Protein AF-A0A2E9ZK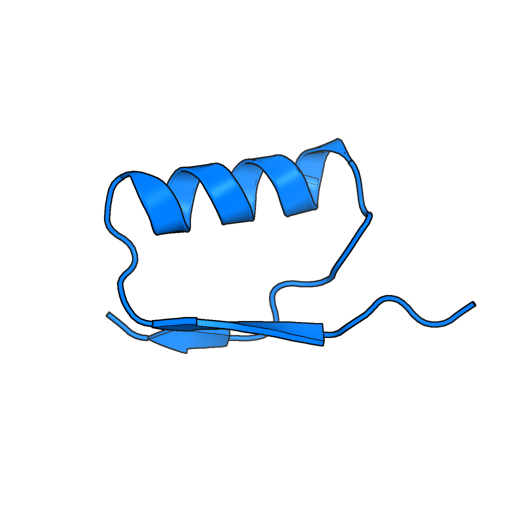49-F1 (afdb_monomer_lite)

Radius of gyration: 9.48 Å; chains: 1; bounding box: 30×10×20 Å

Secondary structure (DSSP, 8-state):
-PPPEEEEE--SHHHHHHHHHHHHH-SSEEEEEE-

Foldseek 3Di:
DDAAEDEAEDCPPVVVVVVVCCVPVVNHHHPYYHD

Structure (mmCIF, N/CA/C/O backbone):
data_AF-A0A2E9ZK49-F1
#
_entry.id   AF-A0A2E9ZK49-F1
#
loop_
_atom_site.group_PDB
_atom_site.id
_atom_site.type_symbol
_atom_site.label_atom_id
_atom_site.label_alt_id
_atom_site.label_comp_id
_atom_site.label_asym_id
_atom_site.label_entity_id
_atom_site.label_seq_id
_atom_site.pdbx_PDB_ins_code
_atom_site.Cartn_x
_atom_site.Cartn_y
_atom_site.Cartn_z
_atom_site.occupancy
_atom_site.B_iso_or_equiv
_atom_site.auth_seq_id
_atom_site.auth_comp_id
_atom_site.auth_asym_id
_atom_site.auth_atom_id
_atom_site.pdbx_PDB_model_num
ATOM 1 N N . MET A 1 1 ? -21.522 -0.660 2.382 1.00 72.00 1 MET A N 1
ATOM 2 C CA . MET A 1 1 ? -20.817 0.192 1.393 1.00 72.00 1 MET A CA 1
ATOM 3 C C . MET A 1 1 ? -19.655 -0.595 0.803 1.00 72.00 1 MET A C 1
ATOM 5 O O . MET A 1 1 ? -19.076 -1.397 1.523 1.00 72.00 1 MET A O 1
ATOM 9 N N . ARG A 1 2 ? -19.342 -0.419 -0.486 1.00 86.06 2 ARG A N 1
ATOM 10 C CA . ARG A 1 2 ? -18.210 -1.093 -1.145 1.00 86.06 2 ARG A CA 1
ATOM 11 C C . ARG A 1 2 ? -16.940 -0.267 -0.934 1.00 86.06 2 ARG A C 1
ATOM 13 O O . ARG A 1 2 ? -16.965 0.931 -1.191 1.00 86.06 2 ARG A O 1
ATOM 20 N N . LEU A 1 3 ? -15.860 -0.899 -0.475 1.00 90.69 3 LEU A N 1
ATOM 21 C CA . LEU A 1 3 ? -14.573 -0.225 -0.299 1.00 90.69 3 LEU A CA 1
ATOM 22 C C . LEU A 1 3 ? -13.986 0.187 -1.662 1.00 90.69 3 LEU A C 1
ATOM 24 O O . LEU A 1 3 ? -14.062 -0.604 -2.613 1.00 90.69 3 LEU A O 1
ATOM 28 N N . PRO A 1 4 ? -13.406 1.396 -1.779 1.00 95.75 4 PRO A N 1
ATOM 29 C CA . PRO A 1 4 ? -12.638 1.789 -2.953 1.00 95.75 4 PRO A CA 1
ATOM 30 C C . PRO A 1 4 ? -11.501 0.798 -3.209 1.00 95.75 4 PRO A C 1
ATOM 32 O O . PRO A 1 4 ? -10.811 0.388 -2.278 1.00 95.75 4 PRO A O 1
ATOM 35 N N . LYS A 1 5 ? -11.308 0.424 -4.475 1.00 97.25 5 LYS A N 1
ATOM 36 C CA . LYS A 1 5 ? -10.228 -0.467 -4.913 1.00 97.25 5 LYS A CA 1
ATOM 37 C C . LYS A 1 5 ? -9.111 0.370 -5.516 1.00 97.25 5 LYS A C 1
ATOM 39 O O . LYS A 1 5 ? -9.378 1.131 -6.444 1.00 97.25 5 LYS A O 1
ATOM 44 N N . ILE A 1 6 ? -7.890 0.224 -5.013 1.00 96.50 6 ILE A N 1
ATOM 45 C CA . ILE A 1 6 ? -6.724 0.975 -5.491 1.00 96.50 6 ILE A CA 1
ATOM 46 C C . ILE A 1 6 ? -5.611 0.040 -5.961 1.00 96.50 6 ILE A C 1
ATOM 48 O O . ILE A 1 6 ? -5.468 -1.080 -5.467 1.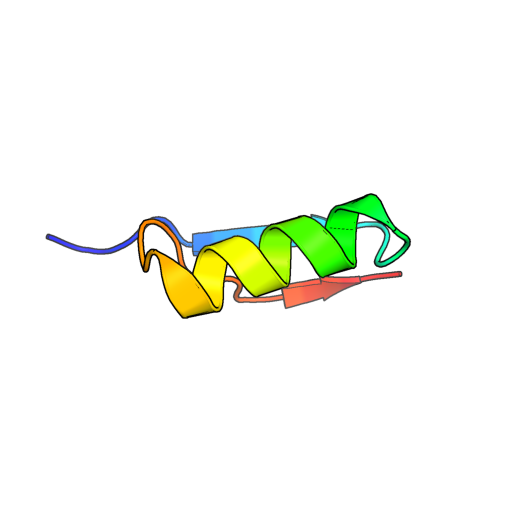00 96.50 6 ILE A O 1
ATOM 52 N N . ALA A 1 7 ? -4.797 0.531 -6.888 1.00 98.06 7 ALA A N 1
ATOM 53 C CA . ALA A 1 7 ? -3.539 -0.088 -7.280 1.00 98.06 7 ALA A CA 1
ATOM 54 C C . ALA A 1 7 ? -2.367 0.795 -6.835 1.00 98.06 7 ALA A C 1
ATOM 56 O O . ALA A 1 7 ? -2.501 2.018 -6.761 1.00 98.06 7 ALA A O 1
ATOM 57 N N . ILE A 1 8 ? -1.223 0.180 -6.549 1.00 98.25 8 ILE A N 1
ATOM 58 C CA . ILE A 1 8 ? 0.022 0.882 -6.220 1.00 98.25 8 ILE A CA 1
ATOM 59 C C . ILE A 1 8 ? 1.010 0.655 -7.363 1.00 98.25 8 ILE A C 1
ATOM 61 O O . ILE A 1 8 ? 1.234 -0.489 -7.741 1.00 98.25 8 ILE A O 1
ATOM 65 N N . ASN A 1 9 ? 1.602 1.727 -7.891 1.00 98.19 9 ASN A N 1
ATOM 66 C CA . ASN A 1 9 ? 2.727 1.654 -8.823 1.00 98.19 9 ASN A CA 1
ATOM 67 C C . ASN A 1 9 ? 3.965 2.270 -8.151 1.00 98.19 9 ASN A C 1
ATOM 69 O O . ASN A 1 9 ? 3.953 3.460 -7.830 1.00 98.19 9 ASN A O 1
ATOM 73 N N . GLY A 1 10 ? 4.976 1.451 -7.866 1.00 97.81 10 GLY A N 1
ATOM 74 C CA . GLY A 1 10 ? 6.097 1.762 -6.981 1.00 97.81 10 GLY A CA 1
ATOM 75 C C . GLY A 1 10 ? 5.836 1.335 -5.528 1.00 97.81 10 GLY A C 1
ATOM 76 O O . GLY A 1 10 ? 5.238 2.051 -4.718 1.00 97.81 10 GLY A O 1
ATOM 77 N N . PHE A 1 11 ? 6.364 0.176 -5.158 1.00 98.25 11 PHE A N 1
ATOM 78 C CA . PHE A 1 11 ? 6.326 -0.472 -3.849 1.00 98.25 11 PHE A CA 1
ATOM 79 C C . PHE A 1 11 ? 7.543 -0.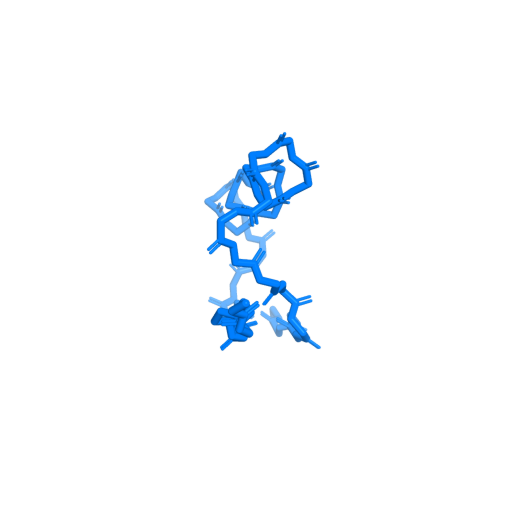173 -2.954 1.00 98.25 11 PHE A C 1
ATOM 81 O O . PHE A 1 11 ? 7.962 -0.979 -2.112 1.00 98.25 11 PHE A O 1
ATOM 88 N N . GLY A 1 12 ? 8.079 1.044 -3.066 1.00 97.75 12 GLY A N 1
ATOM 89 C CA . GLY A 1 12 ? 9.092 1.591 -2.164 1.00 97.75 12 GLY A CA 1
ATOM 90 C C . GLY A 1 12 ? 8.571 1.874 -0.745 1.00 97.75 12 GLY A C 1
ATOM 91 O O . GLY A 1 12 ? 7.579 1.311 -0.274 1.00 97.75 12 GLY A O 1
ATOM 92 N N . ARG A 1 13 ? 9.234 2.788 -0.022 1.00 98.50 13 ARG A N 1
ATOM 93 C CA . ARG A 1 13 ? 8.830 3.159 1.352 1.00 98.50 13 ARG A CA 1
ATOM 94 C C . ARG A 1 13 ? 7.358 3.581 1.437 1.00 98.50 13 ARG A C 1
ATOM 96 O O . ARG A 1 13 ? 6.661 3.142 2.347 1.00 98.50 13 ARG A O 1
ATOM 103 N N . VAL A 1 14 ? 6.885 4.387 0.486 1.00 98.12 14 VAL A N 1
ATOM 104 C CA . VAL A 1 14 ? 5.510 4.909 0.486 1.00 98.12 14 VAL A CA 1
ATOM 105 C C . VAL A 1 14 ? 4.496 3.810 0.166 1.00 98.12 14 VAL A C 1
ATOM 107 O O . VAL A 1 14 ? 3.571 3.615 0.952 1.00 98.12 14 VAL A O 1
ATOM 110 N N . GLY A 1 15 ? 4.697 3.027 -0.901 1.00 98.06 15 GLY A N 1
ATOM 111 C CA . GLY A 1 15 ? 3.781 1.938 -1.271 1.00 98.06 15 GLY A CA 1
ATOM 112 C C . GLY A 1 15 ? 3.578 0.908 -0.150 1.00 98.06 15 GLY A C 1
ATOM 113 O 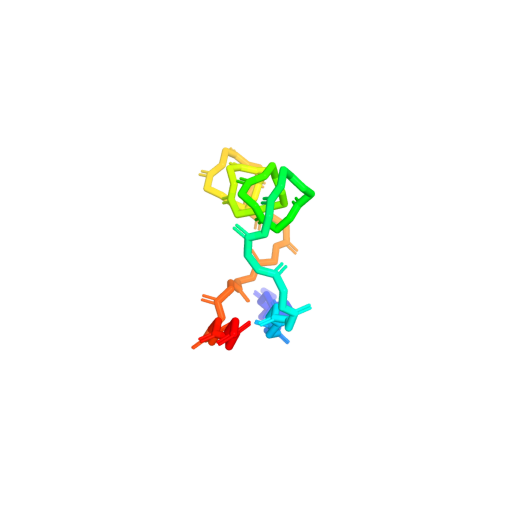O . GLY A 1 15 ? 2.445 0.515 0.153 1.00 98.06 15 GLY A O 1
ATOM 114 N N . ARG A 1 16 ? 4.655 0.551 0.566 1.00 98.06 16 ARG A N 1
ATOM 115 C CA . ARG A 1 16 ? 4.579 -0.334 1.743 1.00 98.06 16 ARG A CA 1
ATOM 116 C C . ARG A 1 16 ? 3.815 0.287 2.912 1.00 98.06 16 ARG A C 1
ATOM 118 O O . ARG A 1 16 ? 3.053 -0.412 3.581 1.00 98.06 16 ARG A O 1
ATOM 125 N N . THR A 1 17 ? 3.992 1.583 3.165 1.00 98.06 17 THR A N 1
ATOM 126 C CA . THR A 1 17 ? 3.255 2.298 4.219 1.00 98.06 17 THR A CA 1
ATOM 127 C C . THR A 1 17 ? 1.764 2.383 3.902 1.00 98.06 17 THR A C 1
ATOM 129 O O . THR A 1 17 ? 0.952 2.077 4.772 1.00 98.06 17 THR A O 1
ATOM 132 N N . ILE A 1 18 ? 1.391 2.697 2.658 1.00 96.94 18 ILE A N 1
ATOM 133 C CA . ILE A 1 18 ? -0.014 2.734 2.223 1.00 96.94 18 ILE A CA 1
ATOM 134 C C . ILE A 1 18 ? -0.675 1.359 2.368 1.00 96.94 18 ILE A C 1
ATOM 136 O O . ILE A 1 18 ? -1.770 1.255 2.916 1.00 96.94 18 ILE A O 1
ATOM 140 N N . THR A 1 19 ? 0.016 0.286 1.977 1.00 96.81 19 THR A N 1
ATOM 141 C CA . THR A 1 19 ? -0.499 -1.087 2.142 1.00 96.81 19 THR A CA 1
ATOM 142 C C . THR A 1 19 ? -0.691 -1.461 3.614 1.00 96.81 19 THR A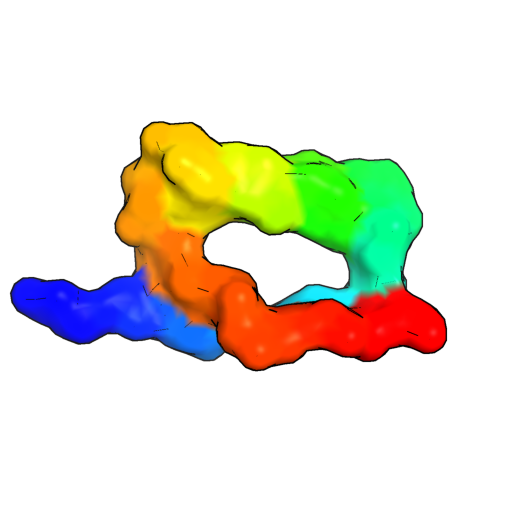 C 1
ATOM 144 O O . THR A 1 19 ? -1.658 -2.136 3.968 1.00 96.81 19 THR A O 1
ATOM 147 N N . ARG A 1 20 ? 0.192 -0.991 4.505 1.00 97.19 20 ARG A N 1
ATOM 148 C CA . ARG A 1 20 ? 0.022 -1.159 5.956 1.00 97.19 20 ARG A CA 1
ATOM 149 C C . ARG A 1 20 ? -1.215 -0.415 6.470 1.00 97.19 20 ARG A C 1
ATOM 151 O O . ARG A 1 20 ? -1.975 -0.999 7.235 1.00 97.19 20 ARG A O 1
ATOM 158 N N . ILE A 1 21 ? -1.434 0.828 6.036 1.00 96.25 21 ILE A N 1
ATOM 159 C CA . ILE A 1 21 ? -2.628 1.615 6.396 1.00 96.25 21 ILE A CA 1
ATOM 160 C C . ILE A 1 21 ? -3.899 0.894 5.935 1.00 96.25 21 ILE A C 1
ATOM 162 O O . ILE A 1 21 ? -4.837 0.782 6.721 1.00 96.25 21 ILE A O 1
ATOM 166 N N . ALA A 1 22 ? -3.903 0.341 4.717 1.00 95.88 22 ALA A N 1
ATOM 167 C CA . ALA A 1 22 ? -5.023 -0.440 4.189 1.00 95.88 22 ALA A CA 1
ATOM 168 C C . ALA A 1 22 ? -5.394 -1.607 5.118 1.00 95.88 22 ALA A C 1
ATOM 170 O O . ALA A 1 22 ? -6.559 -1.770 5.473 1.00 95.88 22 ALA A O 1
ATOM 171 N N . LYS A 1 23 ? -4.390 -2.372 5.578 1.00 93.12 23 LYS A N 1
ATOM 172 C CA . LYS A 1 23 ? -4.594 -3.512 6.487 1.00 93.12 23 LYS A CA 1
ATOM 173 C C . LYS A 1 23 ? -5.087 -3.121 7.882 1.00 93.12 23 LYS A C 1
ATOM 175 O O . LYS A 1 23 ? -5.799 -3.908 8.491 1.00 93.12 23 LYS A O 1
ATOM 180 N N . ILE A 1 24 ? -4.679 -1.962 8.402 1.00 96.75 24 ILE A N 1
ATOM 181 C CA . ILE A 1 24 ? -5.007 -1.539 9.776 1.00 96.75 24 ILE A CA 1
ATOM 182 C C . ILE A 1 24 ? -6.350 -0.806 9.832 1.00 96.75 24 ILE A C 1
ATOM 184 O O . ILE A 1 24 ? -7.138 -1.039 10.743 1.00 96.75 24 ILE A O 1
ATOM 188 N N . HIS A 1 25 ? -6.609 0.088 8.876 1.00 93.88 25 HIS A N 1
ATOM 189 C CA . HIS A 1 25 ? -7.748 1.007 8.931 1.00 93.88 25 HIS A CA 1
ATOM 190 C C . HIS A 1 25 ? -8.910 0.611 8.013 1.00 93.88 25 HIS A C 1
ATOM 192 O O . HIS A 1 25 ? -10.016 1.106 8.204 1.00 93.88 25 HIS A O 1
ATOM 198 N N . GLY A 1 26 ? -8.688 -0.251 7.012 1.00 88.00 26 GLY A N 1
ATOM 199 C CA . GLY A 1 26 ? -9.755 -0.800 6.168 1.00 88.00 26 GLY A CA 1
ATOM 200 C C . GLY A 1 26 ? -10.524 0.222 5.318 1.00 88.00 26 GLY A C 1
ATOM 201 O O . GLY A 1 26 ? -11.622 -0.081 4.870 1.00 88.00 26 GLY A O 1
ATOM 202 N N . GLY A 1 27 ? -9.985 1.428 5.093 1.00 91.75 27 GLY A N 1
ATOM 203 C CA . GLY A 1 27 ? -10.654 2.491 4.324 1.00 91.75 27 GLY A CA 1
ATOM 204 C C . GLY A 1 27 ? -10.630 2.301 2.800 1.00 91.75 27 GLY A C 1
ATOM 205 O O . GLY A 1 27 ? -11.358 2.981 2.080 1.00 91.75 27 GLY A O 1
ATOM 206 N N . PHE A 1 28 ? -9.796 1.388 2.304 1.00 95.06 28 PHE A N 1
ATOM 207 C CA . PHE A 1 28 ? -9.655 1.028 0.894 1.00 95.06 28 PHE A CA 1
ATOM 208 C C . PHE A 1 28 ? -9.022 -0.363 0.777 1.00 95.06 28 PHE A C 1
ATOM 210 O O . PHE A 1 28 ? -8.362 -0.832 1.705 1.00 95.06 28 PHE A O 1
ATOM 217 N N . ASP A 1 29 ? -9.211 -1.002 -0.374 1.00 96.00 29 ASP A N 1
ATOM 218 C CA . ASP A 1 29 ? -8.669 -2.319 -0.698 1.00 96.00 29 ASP A CA 1
ATOM 219 C C . ASP A 1 29 ? -7.568 -2.196 -1.762 1.00 96.00 29 ASP A C 1
ATOM 221 O O . ASP A 1 29 ? -7.777 -1.592 -2.819 1.00 96.00 29 ASP A O 1
ATOM 225 N N . VAL A 1 30 ? -6.384 -2.744 -1.480 1.00 96.44 30 VAL A N 1
ATOM 226 C CA . VAL A 1 30 ? -5.253 -2.742 -2.419 1.00 96.44 30 VAL A CA 1
ATOM 227 C C . VAL A 1 30 ? -5.357 -3.992 -3.280 1.00 96.44 30 VAL A C 1
ATOM 229 O O . VAL A 1 30 ? -5.079 -5.094 -2.818 1.00 96.44 30 VAL A O 1
ATOM 232 N N . VAL A 1 31 ? -5.745 -3.817 -4.541 1.00 97.56 31 VAL A N 1
ATOM 233 C CA . VAL A 1 31 ? -6.053 -4.940 -5.443 1.00 97.56 31 VAL A CA 1
ATOM 234 C C . VAL A 1 31 ? -4.906 -5.316 -6.371 1.00 97.56 31 VAL A C 1
ATOM 236 O O . VAL A 1 31 ? -4.914 -6.401 -6.943 1.00 97.56 31 VAL A O 1
ATOM 239 N N . ALA A 1 32 ? -3.929 -4.427 -6.537 1.00 98.12 32 ALA A N 1
ATOM 240 C CA . ALA A 1 32 ? -2.757 -4.673 -7.360 1.00 98.12 32 ALA A CA 1
ATOM 241 C C . ALA A 1 32 ? -1.567 -3.840 -6.878 1.00 98.12 32 ALA A C 1
ATOM 243 O O . ALA A 1 32 ? -1.727 -2.716 -6.392 1.00 98.12 32 ALA A O 1
ATOM 244 N N . VAL A 1 33 ? -0.372 -4.390 -7.060 1.00 97.69 33 VAL A N 1
ATOM 245 C CA . VAL A 1 33 ? 0.899 -3.693 -6.879 1.00 97.69 33 VAL A CA 1
ATOM 246 C C . VAL A 1 33 ? 1.751 -3.979 -8.109 1.00 97.69 33 VAL A C 1
ATOM 248 O O . VAL A 1 33 ? 1.918 -5.138 -8.477 1.00 97.69 33 VAL A O 1
ATOM 251 N N . ASN A 1 34 ? 2.266 -2.923 -8.723 1.00 97.81 34 ASN A N 1
ATO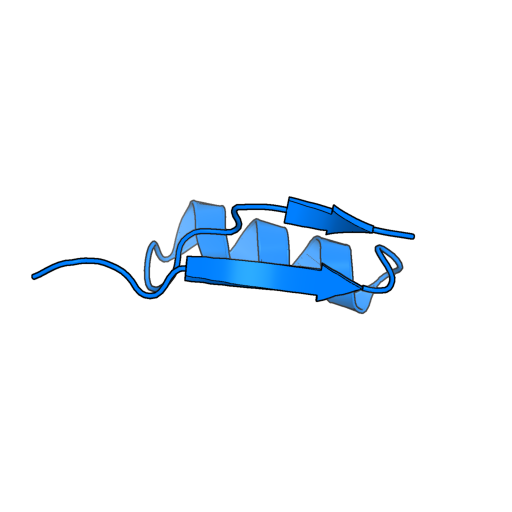M 252 C CA . ASN A 1 34 ? 3.326 -2.962 -9.717 1.00 97.81 34 ASN A CA 1
ATOM 253 C C . ASN A 1 34 ? 4.530 -2.216 -9.132 1.00 97.81 34 ASN A C 1
ATOM 255 O O . ASN A 1 34 ? 4.345 -1.176 -8.501 1.00 97.81 34 ASN A O 1
ATOM 259 N N . ASP A 1 35 ? 5.736 -2.729 -9.310 1.00 85.81 35 ASP A N 1
ATOM 260 C CA . ASP A 1 35 ? 6.990 -2.030 -9.010 1.00 85.81 35 ASP A CA 1
ATOM 261 C C . ASP A 1 35 ? 7.920 -2.215 -10.206 1.00 85.81 35 ASP A C 1
ATOM 263 O O . ASP A 1 35 ? 7.968 -3.359 -10.719 1.00 85.81 35 ASP A O 1
#

pLDDT: mean 95.1, std 5.19, range [72.0, 98.5]

Sequence (35 aa):
MRLPKIAINGFGRVGRTITRIAKIHGGFDVVAVND